Protein AF-A0A7W9H635-F1 (afdb_monomer)

Structure (mmCIF, N/CA/C/O backbone):
data_AF-A0A7W9H635-F1
#
_entry.id   AF-A0A7W9H635-F1
#
loop_
_atom_site.group_PDB
_atom_site.id
_atom_site.type_symbol
_atom_site.label_atom_id
_atom_site.label_alt_id
_atom_site.label_comp_id
_atom_site.label_asym_id
_atom_site.label_entity_id
_atom_site.label_seq_id
_atom_site.pdbx_PDB_ins_code
_atom_site.Cartn_x
_atom_site.Cartn_y
_atom_site.Cartn_z
_atom_site.occupancy
_atom_site.B_iso_or_equiv
_atom_site.auth_seq_id
_atom_site.auth_comp_id
_atom_site.auth_asym_id
_atom_site.auth_atom_id
_atom_site.pdbx_PDB_model_num
ATOM 1 N N . MET A 1 1 ? -26.411 -5.859 16.241 1.00 63.22 1 MET A N 1
ATOM 2 C CA . MET A 1 1 ? -25.268 -6.309 15.425 1.00 63.22 1 MET A CA 1
ATOM 3 C C . MET A 1 1 ? -24.751 -5.069 14.743 1.00 63.22 1 MET A C 1
ATOM 5 O O . MET A 1 1 ? -25.507 -4.473 13.986 1.00 63.22 1 MET A O 1
ATOM 9 N N . ASP A 1 2 ? -23.544 -4.645 15.094 1.00 82.12 2 ASP A N 1
ATOM 10 C CA . ASP A 1 2 ? -22.968 -3.414 14.558 1.00 82.12 2 ASP A CA 1
ATOM 11 C C . ASP A 1 2 ? -22.151 -3.745 13.312 1.00 82.12 2 ASP A C 1
ATOM 13 O O . ASP A 1 2 ? -21.390 -4.713 13.297 1.00 82.12 2 ASP A O 1
ATOM 17 N N . PHE A 1 3 ? -22.321 -2.944 12.265 1.00 85.56 3 PHE A N 1
ATOM 18 C CA . PHE A 1 3 ? -21.589 -3.067 11.010 1.00 85.56 3 PHE A CA 1
ATOM 19 C C . PHE A 1 3 ? -20.781 -1.793 10.783 1.00 85.56 3 PHE A C 1
ATOM 21 O O . PHE A 1 3 ? -21.260 -0.692 11.051 1.00 85.56 3 PHE A O 1
ATOM 28 N N . ALA A 1 4 ? -19.566 -1.938 10.263 1.00 89.50 4 ALA A N 1
ATOM 29 C CA . ALA A 1 4 ? -18.753 -0.820 9.808 1.00 89.50 4 ALA A CA 1
ATOM 30 C C . ALA A 1 4 ? -18.404 -1.041 8.329 1.00 89.50 4 ALA A C 1
ATOM 32 O O . ALA A 1 4 ? -17.963 -2.139 7.981 1.00 89.50 4 ALA A O 1
ATOM 33 N N . PRO A 1 5 ? -18.611 -0.047 7.449 1.00 94.19 5 PRO A N 1
ATOM 34 C CA . PRO A 1 5 ? -18.245 -0.188 6.048 1.00 94.19 5 PRO A CA 1
ATOM 35 C C . PRO A 1 5 ? -16.722 -0.254 5.911 1.00 94.19 5 PRO A C 1
ATOM 37 O O . PRO A 1 5 ? -16.009 0.558 6.504 1.00 94.19 5 PRO A O 1
ATOM 40 N N . ILE A 1 6 ? -16.244 -1.196 5.098 1.00 95.88 6 ILE A N 1
ATOM 41 C CA . ILE A 1 6 ? -14.858 -1.236 4.629 1.00 95.88 6 ILE A CA 1
ATOM 42 C C . ILE A 1 6 ? -14.855 -0.623 3.232 1.00 95.88 6 ILE A C 1
ATOM 44 O O . ILE A 1 6 ? -15.550 -1.112 2.342 1.00 95.88 6 ILE A O 1
ATOM 48 N N . ARG A 1 7 ? -14.103 0.459 3.047 1.00 97.50 7 ARG A N 1
ATOM 49 C CA . ARG A 1 7 ? -13.901 1.091 1.740 1.00 97.50 7 ARG A CA 1
ATOM 50 C C . ARG A 1 7 ? -12.543 0.678 1.210 1.00 97.50 7 ARG A C 1
ATOM 52 O O . ARG A 1 7 ? -11.559 0.788 1.937 1.00 97.50 7 ARG A O 1
ATOM 59 N N . ILE A 1 8 ? -12.515 0.198 -0.026 1.00 97.62 8 ILE A N 1
ATOM 60 C CA . ILE A 1 8 ? -11.293 -0.174 -0.732 1.00 97.62 8 ILE A CA 1
ATOM 61 C C . ILE A 1 8 ? -11.288 0.585 -2.050 1.00 97.62 8 ILE A C 1
ATOM 63 O O . ILE A 1 8 ? -12.270 0.545 -2.788 1.00 97.62 8 ILE A O 1
ATOM 67 N N . GLU A 1 9 ? -10.182 1.259 -2.320 1.00 98.31 9 GLU A N 1
ATOM 68 C CA . GLU A 1 9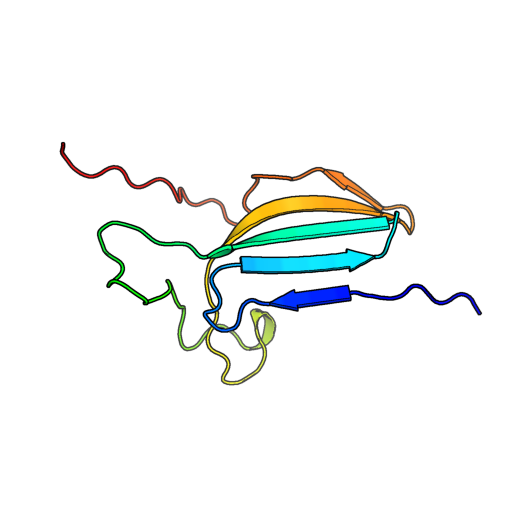 ? -9.918 1.969 -3.566 1.00 98.31 9 GLU A CA 1
ATOM 69 C C . GLU A 1 9 ? -8.570 1.484 -4.093 1.00 98.31 9 GLU A C 1
ATOM 71 O O . GLU A 1 9 ? -7.609 1.354 -3.330 1.00 98.31 9 GLU A O 1
ATOM 76 N N . VAL A 1 10 ? -8.516 1.168 -5.382 1.00 97.50 10 VAL A N 1
ATOM 77 C CA . VAL A 1 10 ? -7.305 0.732 -6.080 1.00 97.50 10 VAL A CA 1
ATOM 78 C C . VAL A 1 10 ? -7.317 1.419 -7.434 1.00 97.50 10 VAL A C 1
ATOM 80 O O . VAL A 1 10 ? -8.303 1.295 -8.162 1.00 97.50 10 VAL A O 1
ATOM 83 N N . ASP A 1 11 ? -6.250 2.143 -7.753 1.00 97.75 11 ASP A N 1
ATOM 84 C CA . ASP A 1 11 ? -6.117 2.779 -9.060 1.00 97.75 11 ASP A CA 1
ATOM 85 C C . ASP A 1 11 ? -6.019 1.711 -10.158 1.00 97.75 11 ASP A C 1
ATOM 87 O O . ASP A 1 11 ? -5.411 0.657 -9.960 1.00 97.75 11 ASP A O 1
ATOM 91 N N . GLU A 1 12 ? -6.596 1.976 -11.335 1.00 95.62 12 GLU A N 1
ATOM 92 C CA . GLU A 1 12 ? -6.635 1.008 -12.447 1.00 95.62 12 GLU A CA 1
ATOM 93 C C . GLU A 1 12 ? -5.235 0.548 -12.885 1.00 95.62 12 GLU A C 1
ATOM 95 O O . GLU A 1 12 ? -5.041 -0.598 -13.289 1.00 95.62 12 GLU A O 1
ATOM 100 N N . ASP A 1 13 ? -4.244 1.432 -12.770 1.00 93.75 13 ASP A N 1
ATOM 101 C CA . ASP A 1 13 ? -2.843 1.178 -13.102 1.00 93.75 13 ASP A CA 1
ATOM 102 C C . ASP A 1 13 ? -2.016 0.656 -11.909 1.00 93.75 13 ASP A C 1
ATOM 104 O O . ASP A 1 13 ? -0.784 0.570 -11.979 1.00 93.75 13 ASP A O 1
ATOM 108 N N . MET A 1 14 ? -2.679 0.338 -10.793 1.00 94.88 14 MET A N 1
ATOM 109 C CA . MET A 1 14 ? -2.082 -0.127 -9.542 1.00 94.88 14 MET A CA 1
ATOM 110 C C . MET A 1 14 ? -1.036 0.845 -8.965 1.00 94.88 14 MET A C 1
ATOM 112 O O . MET A 1 14 ? -0.118 0.400 -8.278 1.00 94.88 14 MET A O 1
ATOM 116 N N . SER A 1 15 ? -1.112 2.150 -9.268 1.00 95.81 15 SER A N 1
ATOM 117 C CA . SER A 1 15 ? -0.182 3.165 -8.739 1.00 95.81 15 SER A CA 1
ATOM 118 C C . SER A 1 15 ? -0.400 3.467 -7.261 1.00 95.81 15 SER A C 1
ATOM 120 O O . SER A 1 15 ? 0.582 3.650 -6.541 1.00 95.81 15 SER A O 1
ATOM 122 N N . ALA A 1 16 ? -1.643 3.468 -6.788 1.00 96.88 16 ALA A N 1
ATOM 123 C CA . ALA A 1 16 ? -1.960 3.589 -5.375 1.00 96.88 16 ALA A CA 1
ATOM 124 C C . ALA A 1 16 ? -3.169 2.738 -4.978 1.00 96.88 16 ALA A C 1
ATOM 126 O O . ALA A 1 16 ? -3.983 2.305 -5.798 1.00 96.88 16 ALA A O 1
ATOM 127 N N . TRP A 1 17 ? -3.265 2.469 -3.678 1.00 97.75 17 TRP A N 1
ATOM 128 C CA . TRP A 1 17 ? -4.428 1.827 -3.083 1.00 97.75 17 TRP A CA 1
ATOM 129 C C . TRP A 1 17 ? -4.658 2.291 -1.651 1.00 97.75 17 TRP A C 1
ATOM 131 O O . TRP A 1 17 ? -3.743 2.709 -0.929 1.00 97.75 17 TRP A O 1
ATOM 141 N N . ARG A 1 18 ? -5.913 2.178 -1.223 1.00 97.81 18 ARG A N 1
ATOM 142 C CA . ARG A 1 18 ? -6.384 2.575 0.097 1.00 97.81 18 ARG A CA 1
ATOM 143 C C . ARG A 1 18 ? -7.399 1.583 0.640 1.00 97.81 18 ARG A C 1
ATOM 145 O O . ARG A 1 18 ? -8.268 1.103 -0.080 1.00 97.81 18 ARG A O 1
ATOM 152 N N . ALA A 1 19 ? -7.321 1.348 1.945 1.00 97.50 19 ALA A N 1
ATOM 153 C CA . ALA A 1 19 ? -8.355 0.685 2.720 1.00 97.50 19 ALA A CA 1
ATOM 154 C C . ALA A 1 19 ? -8.723 1.536 3.942 1.00 97.50 19 ALA A C 1
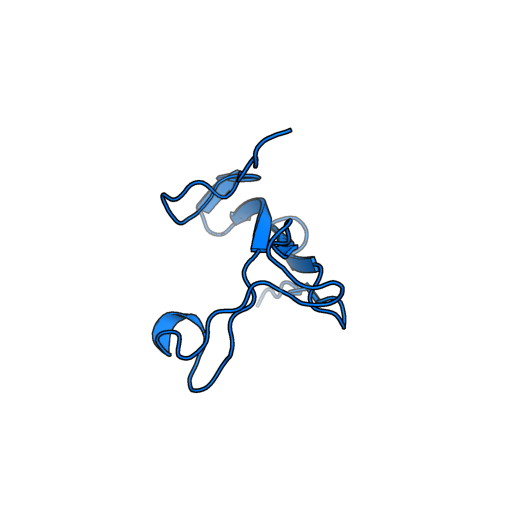ATOM 156 O O . ALA A 1 19 ? -7.852 2.009 4.677 1.00 97.50 19 ALA A O 1
ATOM 157 N N . GLU A 1 20 ? -10.018 1.723 4.176 1.00 97.69 20 GLU A N 1
ATOM 158 C CA . GLU A 1 20 ? -10.532 2.515 5.291 1.00 97.69 20 GLU A CA 1
ATOM 159 C C . GLU A 1 20 ? -11.692 1.813 5.995 1.00 97.69 20 GLU A C 1
ATOM 161 O O . GLU A 1 20 ? -12.622 1.310 5.362 1.00 97.69 20 GLU A O 1
ATOM 166 N N . ILE A 1 21 ? -11.673 1.893 7.325 1.00 96.56 21 ILE A N 1
ATOM 167 C CA . ILE A 1 21 ? -12.868 1.776 8.157 1.00 96.56 21 ILE A CA 1
ATOM 168 C C . ILE A 1 21 ? -13.032 3.123 8.872 1.00 96.56 21 ILE A C 1
ATOM 170 O O . ILE A 1 21 ? -12.173 3.453 9.698 1.00 96.56 21 ILE A O 1
ATOM 174 N N . PRO A 1 22 ? -14.087 3.913 8.585 1.00 94.88 22 PRO A N 1
ATOM 175 C CA . PRO A 1 22 ? -14.197 5.283 9.077 1.00 94.88 22 PRO A CA 1
ATOM 176 C C . PRO A 1 22 ? -14.033 5.391 10.595 1.00 94.88 22 PRO A C 1
ATOM 178 O O . PRO A 1 22 ? -14.715 4.707 11.360 1.00 94.88 22 PRO A O 1
ATOM 181 N N . GLY A 1 23 ? -13.097 6.242 11.020 1.00 94.00 23 GLY A N 1
ATOM 182 C CA . GLY A 1 23 ? -12.776 6.474 12.431 1.00 94.00 23 GLY A CA 1
ATOM 183 C C . GLY A 1 23 ? -12.065 5.319 13.148 1.00 94.00 23 GLY A C 1
ATOM 184 O O . GLY A 1 23 ? -11.913 5.392 14.361 1.00 94.00 23 GLY A O 1
ATOM 185 N N . LYS A 1 24 ? -11.656 4.258 12.438 1.00 95.44 24 LYS A N 1
ATOM 186 C CA . LYS A 1 24 ? -11.045 3.055 13.031 1.00 95.44 24 LYS A CA 1
ATOM 187 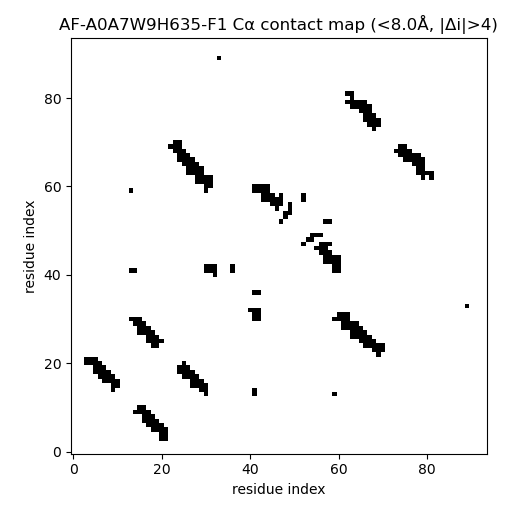C C . LYS A 1 24 ? -9.738 2.648 12.368 1.00 95.44 24 LYS A C 1
ATOM 189 O O . LYS A 1 24 ? -8.782 2.352 13.069 1.00 95.44 24 LYS A O 1
ATOM 194 N N . VAL A 1 25 ? -9.700 2.583 11.038 1.00 96.06 25 VAL A N 1
ATOM 195 C CA . VAL A 1 25 ? -8.551 2.073 10.273 1.00 96.06 25 VAL A CA 1
ATOM 196 C C . VAL A 1 25 ? -8.306 2.972 9.072 1.00 96.06 25 VAL A C 1
ATOM 198 O O . VAL A 1 25 ? -9.251 3.314 8.359 1.00 96.06 25 VAL A O 1
ATOM 201 N N . MET A 1 26 ? -7.042 3.307 8.826 1.00 97.00 26 MET A N 1
ATOM 202 C CA . MET A 1 26 ? -6.592 3.944 7.592 1.00 97.00 26 MET A CA 1
ATOM 203 C C . MET A 1 26 ? -5.295 3.294 7.126 1.00 97.00 26 MET A C 1
ATOM 205 O O . MET A 1 26 ? -4.288 3.345 7.833 1.00 97.00 26 MET A O 1
ATOM 209 N N . ALA A 1 27 ? -5.316 2.738 5.921 1.00 96.06 27 ALA A N 1
ATOM 210 C CA . ALA A 1 27 ? -4.133 2.237 5.245 1.00 96.06 27 ALA A CA 1
ATOM 211 C C . ALA A 1 27 ? -4.079 2.804 3.827 1.00 96.06 27 ALA A C 1
ATOM 213 O O . ALA A 1 27 ? -5.045 2.686 3.075 1.00 96.06 27 ALA A O 1
ATOM 214 N N . THR A 1 28 ? -2.952 3.406 3.463 1.00 97.19 28 THR A N 1
ATOM 215 C CA . THR A 1 28 ? -2.683 3.887 2.102 1.00 97.19 28 THR A CA 1
ATOM 216 C C . THR A 1 28 ? -1.294 3.446 1.689 1.00 97.19 28 THR A C 1
ATOM 218 O O . THR A 1 28 ? -0.371 3.430 2.511 1.00 97.19 28 THR A O 1
ATOM 221 N N . ALA A 1 29 ? -1.125 3.105 0.420 1.00 95.50 29 ALA A N 1
ATOM 222 C CA . ALA A 1 29 ? 0.175 2.781 -0.134 1.00 95.50 29 ALA A CA 1
ATOM 223 C C . ALA A 1 29 ? 0.283 3.234 -1.586 1.00 95.50 29 ALA A C 1
ATOM 225 O O . ALA A 1 29 ? -0.706 3.304 -2.311 1.00 95.50 29 ALA A O 1
ATOM 226 N N . GLU A 1 30 ? 1.517 3.521 -1.975 1.00 95.19 30 GLU A N 1
ATOM 227 C CA . GLU A 1 30 ? 1.903 3.875 -3.335 1.00 95.19 30 GLU A CA 1
ATOM 228 C C . GLU A 1 30 ? 2.824 2.787 -3.872 1.00 95.19 30 GLU A C 1
ATOM 230 O O . GLU A 1 30 ? 3.690 2.281 -3.146 1.00 95.19 30 GLU A O 1
ATOM 235 N N . ALA A 1 31 ? 2.650 2.417 -5.134 1.00 94.62 31 ALA A N 1
ATOM 236 C CA . ALA A 1 31 ? 3.494 1.439 -5.788 1.00 94.62 31 ALA A CA 1
ATOM 237 C C . ALA A 1 31 ? 4.952 1.897 -5.816 1.00 94.62 31 ALA A C 1
ATOM 239 O O . ALA A 1 31 ? 5.274 3.071 -6.005 1.00 94.62 31 ALA A O 1
ATOM 240 N N . LEU A 1 32 ? 5.859 0.936 -5.671 1.00 91.38 32 LEU A N 1
ATOM 241 C CA . LEU A 1 32 ? 7.264 1.195 -5.916 1.00 91.38 32 LEU A CA 1
ATOM 242 C C . LEU A 1 32 ? 7.496 1.423 -7.406 1.00 91.38 32 LEU A C 1
ATOM 244 O O . LEU A 1 32 ? 6.949 0.732 -8.268 1.00 91.38 32 LEU A O 1
ATOM 248 N N . THR A 1 33 ? 8.385 2.363 -7.673 1.00 89.81 33 THR A N 1
ATOM 249 C CA . THR A 1 33 ? 8.936 2.671 -8.986 1.00 89.81 33 THR A CA 1
ATOM 250 C C . THR A 1 33 ? 10.412 3.029 -8.813 1.00 89.81 33 THR A C 1
ATOM 252 O O . THR A 1 33 ? 10.939 3.011 -7.696 1.00 89.81 33 THR A O 1
ATOM 255 N N . GLY A 1 34 ? 11.107 3.350 -9.897 1.00 85.81 34 GLY A N 1
ATOM 256 C CA . GLY A 1 34 ? 12.492 3.794 -9.837 1.00 85.81 34 GLY A CA 1
ATOM 257 C C . GLY A 1 34 ? 13.218 3.663 -11.170 1.00 85.81 34 GLY A C 1
ATOM 258 O O . GLY A 1 34 ? 12.625 3.243 -12.160 1.00 85.81 34 GLY A O 1
ATOM 259 N N . PRO A 1 35 ? 14.525 3.968 -11.196 1.00 86.88 35 PRO A N 1
ATOM 260 C CA . PRO A 1 35 ? 15.313 4.037 -12.430 1.00 86.88 35 PRO A CA 1
ATOM 261 C C . PRO A 1 35 ? 15.434 2.699 -13.176 1.00 86.88 35 PRO A C 1
ATOM 263 O O . PRO A 1 35 ? 15.818 2.676 -14.339 1.00 86.88 35 PRO A O 1
ATOM 266 N N . THR A 1 36 ? 15.123 1.582 -12.515 1.00 86.38 36 THR A N 1
ATOM 267 C CA . THR A 1 36 ? 15.145 0.231 -13.097 1.00 86.38 36 THR A CA 1
ATOM 268 C C . THR A 1 36 ? 13.753 -0.300 -13.448 1.00 86.38 36 THR A C 1
ATOM 270 O O . THR A 1 36 ? 13.637 -1.422 -13.935 1.00 86.38 36 THR A O 1
ATOM 273 N N . THR A 1 37 ? 12.694 0.474 -13.194 1.00 89.69 37 THR A N 1
ATOM 274 C CA . THR A 1 37 ? 11.316 0.114 -13.548 1.00 89.69 37 THR A CA 1
ATOM 275 C C . THR A 1 37 ? 10.959 0.803 -14.865 1.00 89.69 37 THR A C 1
ATOM 277 O O . THR A 1 37 ? 11.053 2.029 -14.928 1.00 89.69 37 THR A O 1
ATOM 280 N N . PRO A 1 38 ? 10.571 0.063 -15.922 1.00 92.31 38 PRO A N 1
ATOM 281 C CA . PRO A 1 38 ? 10.115 0.674 -17.168 1.00 92.31 38 PRO A CA 1
ATOM 282 C C . PRO A 1 38 ? 8.955 1.649 -16.942 1.00 92.31 38 PRO A C 1
ATOM 284 O O . PRO A 1 38 ? 8.147 1.466 -16.029 1.00 92.31 38 PRO A O 1
ATOM 287 N N . GLU A 1 39 ? 8.844 2.664 -17.797 1.00 88.62 39 GLU A N 1
ATOM 288 C CA . GLU A 1 39 ? 7.722 3.602 -17.750 1.00 88.62 39 GLU A CA 1
ATOM 289 C C . GLU A 1 39 ? 6.382 2.855 -17.870 1.00 88.62 39 GLU A C 1
ATOM 291 O O . GLU A 1 39 ? 6.232 1.940 -18.680 1.00 88.62 39 GLU A O 1
ATOM 296 N N . GLY A 1 40 ? 5.421 3.207 -17.013 1.00 88.12 40 GLY A N 1
ATOM 297 C CA . GLY A 1 40 ? 4.114 2.545 -16.938 1.00 88.12 40 GLY A CA 1
ATOM 298 C C . GLY A 1 40 ? 4.115 1.164 -16.269 1.00 88.12 40 GLY A C 1
ATOM 299 O O . GLY A 1 40 ? 3.044 0.641 -15.973 1.00 88.12 40 GLY A O 1
ATOM 300 N N . ALA A 1 41 ? 5.279 0.577 -15.970 1.00 92.81 41 ALA A N 1
ATOM 301 C CA . ALA A 1 41 ? 5.361 -0.690 -15.253 1.00 92.81 41 ALA A CA 1
ATOM 302 C C . ALA A 1 41 ? 5.288 -0.503 -13.726 1.00 92.81 41 ALA A C 1
ATOM 304 O O . ALA A 1 41 ? 5.420 0.600 -13.181 1.00 92.81 41 ALA A O 1
ATOM 305 N N . ARG A 1 42 ? 5.078 -1.615 -13.018 1.00 94.38 42 ARG A N 1
ATOM 306 C CA . ARG A 1 42 ? 5.077 -1.695 -11.552 1.00 94.38 42 ARG A CA 1
ATOM 307 C C . ARG A 1 42 ? 6.089 -2.733 -11.095 1.00 94.38 42 ARG A C 1
ATOM 309 O O . ARG A 1 42 ? 6.319 -3.726 -11.783 1.00 94.38 42 ARG A O 1
ATOM 316 N N . VAL A 1 43 ? 6.667 -2.531 -9.914 1.00 93.38 43 VAL A N 1
ATOM 317 C CA . VAL A 1 43 ? 7.518 -3.548 -9.285 1.00 93.38 43 VAL A CA 1
ATOM 318 C C . VAL A 1 43 ? 6.634 -4.705 -8.826 1.00 93.38 43 VAL A C 1
ATOM 320 O O . VAL A 1 43 ? 5.800 -4.539 -7.936 1.00 93.38 43 VAL A O 1
ATOM 323 N N . GLN A 1 44 ? 6.818 -5.877 -9.430 1.00 93.25 44 GLN A N 1
ATOM 324 C CA . GLN A 1 44 ? 5.979 -7.047 -9.187 1.00 93.25 44 GLN A CA 1
ATOM 325 C C . GLN A 1 44 ? 6.783 -8.261 -8.722 1.00 93.25 44 GLN A C 1
ATOM 327 O O . GLN A 1 44 ? 7.925 -8.467 -9.130 1.00 93.25 44 GLN A O 1
ATOM 332 N N . VAL A 1 45 ? 6.166 -9.088 -7.876 1.00 90.94 45 VAL A N 1
ATOM 333 C CA . VAL A 1 45 ? 6.656 -10.431 -7.545 1.00 90.94 45 VAL A CA 1
ATOM 334 C C . VAL A 1 45 ? 5.736 -11.476 -8.150 1.00 90.94 45 VAL A C 1
ATOM 336 O O . VAL A 1 45 ? 4.529 -11.500 -7.903 1.00 90.94 45 VAL A O 1
ATOM 339 N N . HIS A 1 46 ? 6.355 -12.366 -8.921 1.00 93.12 46 HIS A N 1
ATOM 340 C CA . HIS A 1 46 ? 5.727 -13.547 -9.489 1.00 93.12 46 HIS A CA 1
ATOM 341 C C . HIS A 1 46 ? 5.978 -14.754 -8.585 1.00 93.12 46 HIS A C 1
ATOM 343 O O . HIS A 1 46 ? 7.044 -14.869 -7.981 1.00 93.12 46 HIS A O 1
ATOM 349 N N . ASN A 1 47 ? 5.006 -15.669 -8.529 1.00 90.69 47 ASN A N 1
ATOM 350 C CA . ASN A 1 47 ? 5.070 -16.895 -7.725 1.00 90.69 47 ASN A CA 1
ATOM 351 C C . ASN A 1 47 ? 5.268 -16.636 -6.221 1.00 90.69 47 ASN A C 1
ATOM 353 O O . ASN A 1 47 ? 5.98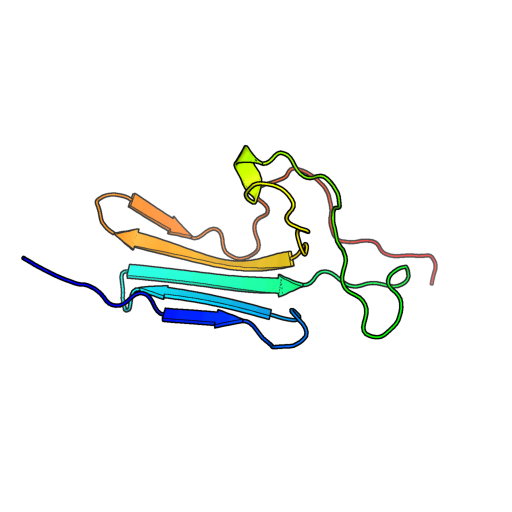5 -17.375 -5.546 1.00 90.69 47 ASN A O 1
ATOM 357 N N . ALA A 1 48 ? 4.638 -15.583 -5.691 1.00 89.62 48 ALA A N 1
ATOM 358 C CA . ALA A 1 48 ? 4.603 -15.359 -4.252 1.00 89.62 48 ALA A CA 1
ATOM 359 C C . ALA A 1 48 ? 3.937 -16.553 -3.534 1.00 89.62 48 ALA A C 1
ATOM 361 O O . ALA A 1 48 ? 3.052 -17.204 -4.107 1.00 89.62 48 ALA A O 1
ATOM 362 N N . PRO A 1 49 ? 4.325 -16.854 -2.279 1.00 87.19 49 PRO A N 1
ATOM 363 C CA . PRO A 1 49 ? 3.644 -17.869 -1.491 1.00 87.19 49 PRO A CA 1
ATOM 364 C C . PRO A 1 49 ? 2.141 -17.583 -1.439 1.00 87.19 49 PRO A C 1
ATOM 366 O O . PRO A 1 49 ? 1.722 -16.487 -1.068 1.00 87.19 49 PRO A O 1
ATOM 369 N N . GLY A 1 50 ? 1.313 -18.581 -1.757 1.00 85.81 50 GLY A N 1
ATOM 370 C CA . GLY A 1 50 ? -0.145 -18.406 -1.768 1.00 85.81 50 GLY A CA 1
ATOM 371 C C . GLY A 1 50 ? -0.730 -17.982 -0.414 1.00 85.81 50 GLY A C 1
ATOM 372 O O . GLY A 1 50 ? -1.812 -17.410 -0.374 1.00 85.81 50 GLY A O 1
ATOM 373 N N . ALA A 1 51 ? -0.005 -18.208 0.686 1.00 87.75 51 ALA A N 1
ATOM 374 C CA . ALA A 1 51 ? -0.372 -17.718 2.013 1.00 87.75 51 ALA A CA 1
ATOM 375 C C . ALA A 1 51 ? -0.296 -16.184 2.152 1.00 87.75 51 ALA A C 1
ATOM 377 O O . ALA A 1 51 ? -0.966 -15.632 3.019 1.00 87.75 51 ALA A O 1
ATOM 378 N N . GLU A 1 52 ? 0.509 -15.497 1.334 1.00 82.00 52 GLU A N 1
ATOM 379 C CA . GLU A 1 52 ? 0.649 -14.035 1.380 1.00 82.00 52 GLU A CA 1
ATOM 380 C C . GLU A 1 52 ? -0.352 -13.328 0.454 1.00 82.00 52 GLU A C 1
ATOM 382 O O . GLU A 1 52 ? -0.899 -12.296 0.834 1.00 82.00 52 GLU A O 1
ATOM 387 N N . VAL A 1 53 ? -0.594 -13.863 -0.750 1.00 87.06 53 VAL A N 1
ATOM 388 C CA . VAL A 1 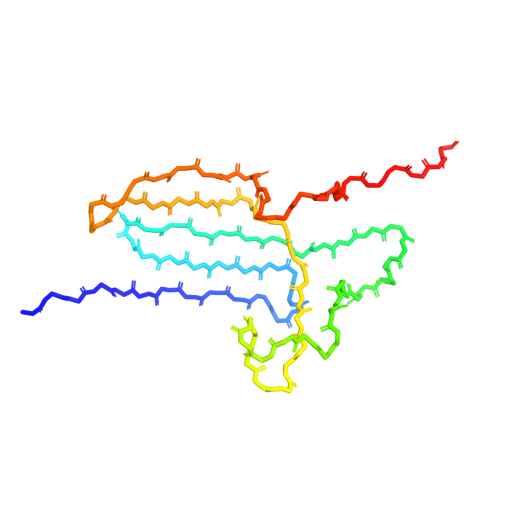53 ? -1.356 -13.154 -1.804 1.00 87.06 53 VAL A CA 1
ATOM 389 C C . VAL A 1 53 ? -2.485 -13.964 -2.440 1.00 87.06 53 VAL A C 1
ATOM 391 O O . VAL A 1 53 ? -3.175 -13.471 -3.324 1.00 87.06 53 VAL A O 1
ATOM 394 N N . GLY A 1 54 ? -2.693 -15.202 -2.002 1.00 89.06 54 GLY A N 1
ATOM 395 C CA . GLY A 1 54 ? -3.609 -16.146 -2.635 1.00 89.06 54 GLY A CA 1
ATOM 396 C C . GLY A 1 54 ? -2.967 -16.932 -3.794 1.00 89.06 54 GLY A C 1
ATOM 397 O O . GLY A 1 54 ? -1.931 -16.539 -4.335 1.00 89.06 54 GLY A O 1
ATOM 398 N N . PRO A 1 55 ? -3.544 -18.083 -4.188 1.00 88.56 55 PRO A N 1
ATOM 399 C CA . PRO A 1 55 ? -2.990 -18.914 -5.256 1.00 88.56 55 PRO A CA 1
ATOM 400 C C . PRO A 1 55 ? -2.944 -18.198 -6.616 1.00 88.56 55 PRO A C 1
ATOM 402 O O . PRO A 1 55 ? -3.936 -17.620 -7.062 1.00 88.56 55 PRO A O 1
A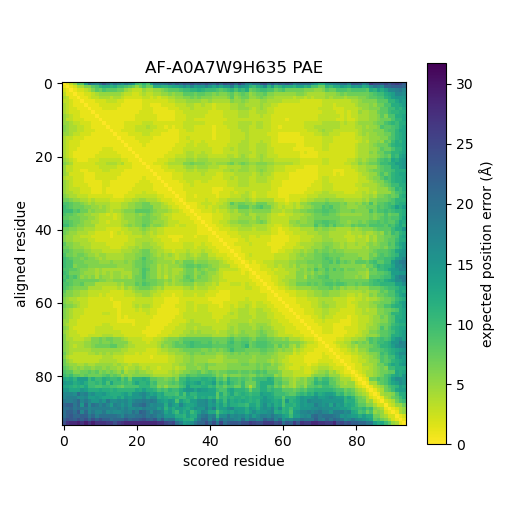TOM 405 N N . GLY A 1 56 ? -1.794 -18.280 -7.295 1.00 89.75 56 GLY A N 1
ATOM 406 C CA . GLY A 1 56 ? -1.622 -17.817 -8.679 1.00 89.75 56 GLY A CA 1
ATOM 407 C C . GLY A 1 56 ? -1.629 -16.298 -8.880 1.00 89.75 56 GLY A C 1
ATOM 408 O O . GLY A 1 56 ? -1.693 -15.852 -10.022 1.00 89.75 56 GLY A O 1
ATOM 409 N N . GLN A 1 57 ? -1.576 -15.505 -7.808 1.00 91.31 57 GLN A N 1
ATOM 410 C CA . GLN A 1 57 ? -1.613 -14.045 -7.901 1.00 91.31 57 GLN A CA 1
ATOM 411 C C . GLN A 1 57 ? -0.222 -13.439 -8.136 1.00 91.31 57 GLN A C 1
ATOM 413 O O . GLN A 1 57 ? 0.803 -13.996 -7.730 1.00 91.31 57 GLN A O 1
ATOM 418 N N . ILE A 1 58 ? -0.202 -12.266 -8.773 1.00 93.00 58 ILE A N 1
ATOM 419 C CA . ILE A 1 58 ? 0.982 -11.412 -8.914 1.00 93.00 58 ILE A CA 1
ATOM 420 C C . ILE A 1 58 ? 0.864 -10.281 -7.897 1.00 93.00 58 ILE A C 1
ATOM 422 O O . ILE A 1 58 ? -0.153 -9.592 -7.838 1.00 93.00 58 ILE A O 1
ATOM 426 N N . ALA A 1 59 ? 1.910 -10.085 -7.098 1.00 92.44 59 ALA A N 1
ATOM 427 C CA . ALA A 1 59 ? 1.934 -9.056 -6.069 1.00 92.44 59 ALA A CA 1
ATOM 428 C C . ALA A 1 59 ? 2.573 -7.777 -6.612 1.00 92.44 59 ALA A C 1
ATOM 430 O O . ALA A 1 59 ? 3.723 -7.823 -7.049 1.00 92.44 59 ALA A O 1
ATOM 431 N N . THR A 1 60 ? 1.879 -6.641 -6.531 1.00 94.19 60 THR A N 1
ATOM 432 C CA . THR A 1 60 ? 2.498 -5.325 -6.758 1.00 94.19 60 THR A CA 1
ATOM 433 C C . THR A 1 60 ? 3.091 -4.818 -5.450 1.00 94.19 60 THR A C 1
ATOM 435 O O . THR A 1 60 ? 2.413 -4.777 -4.424 1.00 94.19 60 THR A O 1
ATOM 438 N N . TRP A 1 61 ? 4.368 -4.447 -5.471 1.00 91.50 61 TRP A N 1
ATOM 439 C CA . TRP A 1 61 ? 5.036 -3.887 -4.305 1.00 91.50 61 TRP A CA 1
ATOM 440 C C . TRP A 1 61 ? 4.712 -2.413 -4.148 1.00 91.50 61 TRP A C 1
ATOM 442 O O . TRP A 1 61 ? 4.780 -1.647 -5.107 1.00 91.50 61 TRP A O 1
ATOM 452 N N . GLY A 1 62 ? 4.444 -2.012 -2.910 1.00 90.94 62 GLY A N 1
ATOM 453 C CA . GLY A 1 62 ? 4.242 -0.619 -2.553 1.00 90.94 62 GLY A CA 1
ATOM 454 C C . GLY A 1 62 ? 4.886 -0.255 -1.231 1.00 90.94 62 GLY A C 1
ATOM 455 O O . GLY A 1 62 ? 5.255 -1.111 -0.421 1.00 90.94 62 GLY A O 1
ATOM 456 N N . ARG A 1 63 ? 5.000 1.050 -1.015 1.00 90.50 63 ARG A N 1
ATOM 457 C CA . ARG A 1 63 ? 5.370 1.657 0.254 1.00 90.50 63 ARG A CA 1
ATOM 458 C C . ARG A 1 63 ? 4.105 2.144 0.947 1.00 90.50 63 ARG A C 1
ATOM 460 O O . ARG A 1 63 ? 3.362 2.941 0.384 1.00 90.50 63 ARG A O 1
ATOM 467 N N . ALA A 1 64 ? 3.901 1.718 2.191 1.00 92.12 64 ALA A N 1
ATOM 468 C CA . ALA A 1 64 ? 2.842 2.271 3.025 1.00 92.12 64 ALA A CA 1
ATOM 469 C C . ALA A 1 64 ? 3.110 3.761 3.299 1.00 92.12 64 ALA A C 1
ATOM 471 O O . ALA A 1 64 ? 4.151 4.122 3.860 1.00 92.12 64 ALA A O 1
ATOM 472 N N . THR A 1 65 ? 2.169 4.620 2.914 1.00 94.44 65 THR A N 1
ATOM 473 C CA . THR A 1 65 ? 2.170 6.054 3.234 1.00 94.44 65 THR A CA 1
ATOM 474 C C . THR A 1 65 ? 1.379 6.332 4.511 1.00 94.44 65 THR A C 1
ATOM 476 O O . THR A 1 65 ? 1.804 7.166 5.308 1.00 94.44 65 THR A O 1
ATOM 479 N N . THR A 1 66 ? 0.334 5.543 4.784 1.00 95.88 66 THR A N 1
ATOM 480 C CA . THR A 1 66 ? -0.411 5.534 6.054 1.00 95.88 66 THR A CA 1
ATOM 481 C C . THR A 1 66 ? -0.619 4.099 6.526 1.00 95.88 66 THR A C 1
ATOM 483 O O . THR A 1 66 ? -0.975 3.238 5.726 1.00 95.88 66 THR A O 1
ATOM 486 N N . ASP A 1 67 ? -0.428 3.851 7.822 1.00 95.31 67 ASP A N 1
ATOM 487 C CA . ASP A 1 67 ? -0.791 2.591 8.485 1.00 95.31 67 ASP A CA 1
ATOM 488 C C . ASP A 1 67 ? -1.228 2.889 9.923 1.00 95.31 67 ASP A C 1
ATOM 490 O O . ASP A 1 67 ? -0.394 3.088 10.812 1.00 95.31 67 ASP A O 1
ATOM 494 N N . ARG A 1 68 ? -2.542 2.990 10.131 1.00 96.50 68 ARG A N 1
ATOM 495 C CA . ARG A 1 68 ? -3.147 3.351 11.414 1.00 96.50 68 ARG A CA 1
ATOM 496 C C . ARG A 1 68 ? -4.325 2.458 11.734 1.00 96.50 68 ARG A C 1
ATOM 498 O O . ARG A 1 68 ? -5.195 2.246 10.886 1.00 96.50 68 ARG A O 1
ATOM 505 N N . ALA A 1 69 ? -4.415 2.063 12.996 1.00 96.44 69 ALA A N 1
ATOM 506 C CA . ALA A 1 69 ? -5.650 1.543 13.548 1.00 96.44 69 ALA A CA 1
ATOM 507 C C . ALA A 1 69 ? -5.840 1.975 14.996 1.00 96.44 69 ALA A C 1
ATOM 509 O O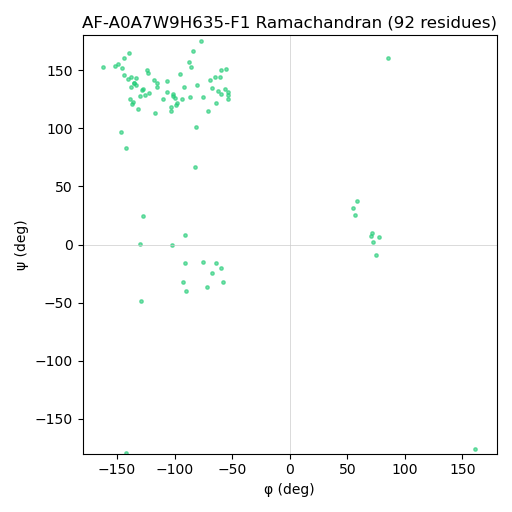 . ALA A 1 69 ? -4.880 2.078 15.757 1.00 96.44 69 ALA A O 1
ATOM 510 N N . ASP A 1 70 ? -7.101 2.183 15.351 1.00 96.12 70 ASP A N 1
ATOM 511 C CA . ASP A 1 70 ? -7.590 2.349 16.711 1.00 96.12 70 ASP A CA 1
ATOM 512 C C . ASP A 1 70 ? -8.954 1.653 16.824 1.00 96.12 70 ASP A C 1
ATOM 514 O O . ASP A 1 70 ? -10.021 2.229 16.590 1.00 96.12 70 ASP A O 1
ATOM 518 N N . ALA A 1 71 ? -8.918 0.340 17.045 1.00 91.94 71 ALA A N 1
ATOM 519 C CA . ALA A 1 71 ? -10.114 -0.488 17.129 1.00 91.94 71 ALA A CA 1
ATOM 520 C C . ALA A 1 71 ? -9.828 -1.830 17.809 1.00 91.94 71 ALA A C 1
ATOM 522 O O . ALA A 1 71 ? -8.730 -2.371 17.727 1.00 91.94 71 ALA A O 1
ATOM 523 N N . PHE A 1 72 ? -10.857 -2.410 18.435 1.00 86.19 72 PHE A N 1
ATOM 524 C CA . PHE A 1 72 ? -10.816 -3.766 19.006 1.00 86.19 72 PHE A CA 1
ATOM 525 C C . PHE A 1 72 ? -9.670 -4.006 20.010 1.00 86.19 72 PHE A C 1
ATOM 527 O O . PHE A 1 72 ? -9.159 -5.116 20.114 1.00 86.19 72 PHE A O 1
ATOM 534 N N . GLY A 1 73 ? -9.261 -2.969 20.749 1.00 91.56 73 GLY A N 1
ATOM 535 C CA . GLY A 1 73 ? -8.152 -3.054 21.706 1.00 91.56 73 GLY A CA 1
ATOM 536 C C . GLY A 1 73 ? -6.760 -3.018 21.067 1.00 91.56 73 GLY A C 1
ATOM 537 O O . GLY A 1 73 ? -5.769 -3.175 21.776 1.00 91.56 73 GLY A O 1
ATOM 538 N N . PHE A 1 74 ? -6.672 -2.789 19.755 1.00 91.25 74 PHE A N 1
ATOM 539 C CA . PHE A 1 74 ? -5.421 -2.534 19.059 1.00 91.25 74 PHE A CA 1
ATOM 540 C C . PHE A 1 74 ? -5.313 -1.061 18.677 1.00 91.25 74 PHE A C 1
ATOM 542 O O . PHE A 1 74 ? -6.221 -0.508 18.053 1.00 91.25 74 PHE A O 1
ATOM 549 N N . THR A 1 75 ? -4.164 -0.464 18.989 1.00 96.38 75 THR A N 1
ATOM 550 C CA . THR A 1 75 ? -3.855 0.919 18.627 1.00 96.38 75 THR A CA 1
ATOM 551 C C . THR A 1 75 ? -2.427 0.998 18.091 1.00 96.38 75 THR A C 1
ATOM 553 O O . THR A 1 75 ? -1.481 0.595 18.772 1.00 96.38 75 THR A O 1
ATOM 556 N N . TRP A 1 76 ? -2.252 1.495 16.865 1.00 95.25 76 TRP A N 1
ATOM 557 C CA . TRP A 1 76 ? -0.935 1.745 16.275 1.00 95.25 76 TRP A CA 1
ATOM 558 C C . TRP A 1 76 ? -0.950 2.884 15.250 1.00 95.25 76 TRP A C 1
ATOM 560 O O . TRP A 1 76 ? -1.951 3.134 14.582 1.00 95.25 76 TRP A O 1
ATOM 570 N N .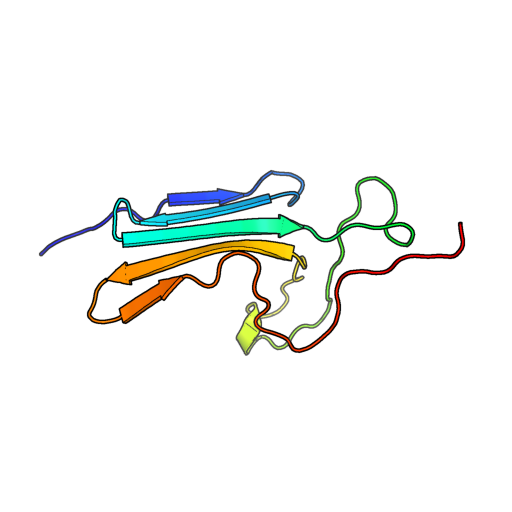 ASP A 1 77 ? 0.212 3.520 15.084 1.00 95.19 77 ASP A N 1
ATOM 571 C CA . ASP A 1 77 ? 0.565 4.323 13.910 1.00 95.19 77 ASP A CA 1
ATOM 572 C C . ASP A 1 77 ? 1.961 3.896 13.440 1.00 95.19 77 ASP A C 1
ATOM 574 O O . ASP A 1 77 ? 2.950 4.001 14.172 1.00 95.19 77 ASP A O 1
ATOM 578 N N . ARG A 1 78 ? 2.031 3.350 12.229 1.00 90.88 78 ARG A N 1
ATOM 579 C CA . ARG A 1 78 ? 3.250 2.863 11.572 1.00 90.88 78 ARG A CA 1
ATOM 580 C C . ARG A 1 78 ? 3.402 3.481 10.184 1.00 90.88 78 ARG A C 1
ATOM 582 O O . ARG A 1 78 ? 4.077 2.922 9.322 1.00 90.88 78 ARG A O 1
ATOM 589 N N . SER A 1 79 ? 2.797 4.643 9.967 1.00 91.44 79 SER A N 1
ATOM 590 C CA . SER A 1 79 ? 2.859 5.357 8.693 1.00 91.44 79 SER A CA 1
ATOM 591 C C . SER A 1 79 ? 4.314 5.565 8.252 1.00 91.44 79 SER A C 1
ATOM 593 O O . SER A 1 79 ? 5.181 5.948 9.044 1.00 91.44 79 SER A O 1
ATOM 595 N N . GLY A 1 80 ? 4.612 5.239 6.992 1.00 84.00 80 GLY A N 1
ATOM 596 C CA . GLY A 1 80 ? 5.966 5.299 6.438 1.00 84.00 80 GLY A CA 1
ATOM 597 C C . GLY A 1 80 ? 6.934 4.211 6.924 1.00 84.00 80 GLY A C 1
ATOM 598 O O . GLY A 1 80 ? 8.105 4.244 6.534 1.00 84.00 80 GLY A O 1
ATOM 599 N N . LYS A 1 81 ? 6.498 3.260 7.761 1.00 81.00 81 LYS A N 1
ATOM 600 C CA . LYS A 1 81 ? 7.296 2.094 8.169 1.00 81.00 81 LYS A CA 1
ATOM 601 C C . LYS A 1 81 ? 7.123 0.949 7.172 1.00 81.00 81 LYS A C 1
ATOM 603 O O . LYS A 1 81 ? 6.137 0.862 6.449 1.00 81.00 81 LYS A O 1
ATOM 608 N N . SER A 1 82 ? 8.110 0.061 7.152 1.00 71.56 82 SER A N 1
ATOM 609 C CA . SER A 1 82 ? 8.083 -1.164 6.357 1.00 71.56 82 SER A CA 1
ATOM 610 C C . SER A 1 82 ? 7.871 -2.374 7.258 1.00 71.56 82 SER A C 1
ATOM 612 O O . SER A 1 82 ? 8.469 -2.457 8.331 1.00 71.56 82 SER A O 1
ATOM 614 N N . SER A 1 83 ? 7.078 -3.341 6.796 1.00 70.25 83 SER A N 1
ATOM 615 C CA . SER A 1 83 ? 6.960 -4.665 7.420 1.00 70.25 83 SER A CA 1
ATOM 616 C C . SER A 1 83 ? 8.167 -5.570 7.139 1.00 70.25 83 SER A C 1
ATOM 618 O O . SER A 1 83 ? 8.353 -6.583 7.810 1.00 70.25 83 SER A O 1
ATOM 620 N N . LYS A 1 84 ? 9.006 -5.213 6.160 1.00 69.56 84 LYS A N 1
ATOM 621 C CA . LYS A 1 84 ? 10.197 -5.964 5.759 1.00 69.56 84 LYS A CA 1
ATOM 622 C C . LYS A 1 84 ? 11.457 -5.136 6.044 1.00 69.56 84 LYS A C 1
ATOM 624 O O . LYS A 1 84 ? 11.515 -3.945 5.736 1.00 69.56 84 LYS A O 1
ATOM 629 N N . HIS A 1 85 ? 12.484 -5.766 6.607 1.00 66.12 85 HIS A N 1
ATOM 630 C CA . HIS A 1 85 ? 13.766 -5.117 6.893 1.00 66.12 85 HIS A CA 1
ATOM 631 C C . HIS A 1 85 ? 14.658 -5.077 5.641 1.00 66.12 85 HIS A C 1
ATOM 633 O O . HIS A 1 85 ? 15.684 -5.747 5.576 1.00 66.12 85 HIS A O 1
ATOM 639 N N . PHE A 1 86 ? 14.245 -4.319 4.625 1.00 63.00 86 PHE A N 1
ATOM 640 C CA . PHE A 1 86 ? 15.084 -4.006 3.471 1.00 63.00 86 PHE A CA 1
ATOM 641 C C . PHE A 1 86 ? 14.937 -2.532 3.070 1.00 63.00 86 PHE A C 1
ATOM 643 O O . PHE A 1 86 ? 13.847 -1.966 3.194 1.00 63.00 86 PHE A O 1
ATOM 650 N N . PRO A 1 87 ? 16.021 -1.881 2.618 1.00 60.59 87 PRO A N 1
ATOM 651 C CA . PRO A 1 87 ? 15.966 -0.501 2.166 1.00 60.59 87 PRO A CA 1
ATOM 652 C C . PRO A 1 87 ? 15.303 -0.405 0.784 1.00 60.59 87 PRO A C 1
ATOM 654 O O . PRO A 1 87 ? 15.724 -1.053 -0.171 1.00 60.59 87 PRO A O 1
ATOM 657 N N . PHE A 1 88 ? 14.277 0.442 0.678 1.00 65.19 88 PHE A N 1
ATOM 658 C CA . PHE A 1 88 ? 13.609 0.763 -0.592 1.00 65.19 88 PHE A CA 1
ATOM 659 C C . PHE A 1 88 ? 14.210 1.975 -1.314 1.00 65.19 88 PHE A C 1
ATOM 661 O O . PHE A 1 88 ? 13.932 2.190 -2.489 1.00 65.19 88 PHE A O 1
ATOM 668 N N . GLY A 1 89 ? 15.006 2.793 -0.621 1.00 63.56 89 GLY A N 1
ATOM 669 C CA . GLY A 1 89 ? 15.658 3.959 -1.211 1.00 63.56 89 GLY A CA 1
ATOM 670 C C . GLY A 1 89 ? 16.915 3.544 -1.963 1.00 63.56 89 GLY A C 1
ATOM 671 O O . GLY A 1 89 ? 17.945 3.311 -1.336 1.00 63.56 89 GLY A O 1
ATOM 672 N N . TRP A 1 90 ? 16.828 3.464 -3.288 1.00 57.88 90 TRP A N 1
ATOM 673 C CA . TRP A 1 90 ? 17.988 3.288 -4.158 1.00 57.88 90 TRP A CA 1
ATOM 674 C C . TRP A 1 90 ? 18.330 4.628 -4.804 1.00 57.88 90 TRP A C 1
ATOM 676 O O . TRP A 1 90 ? 17.553 5.157 -5.595 1.00 57.88 90 TRP A O 1
ATOM 686 N N . THR A 1 91 ? 19.494 5.180 -4.474 1.00 60.62 91 THR A N 1
ATOM 687 C CA . THR A 1 91 ? 20.091 6.305 -5.203 1.00 60.62 91 THR A CA 1
ATOM 688 C C . THR A 1 91 ? 21.206 5.759 -6.089 1.00 60.62 91 THR A C 1
ATOM 690 O O . THR A 1 91 ? 22.154 5.163 -5.577 1.00 60.62 91 THR A O 1
ATOM 693 N N . GLY A 1 92 ? 21.078 5.918 -7.408 1.00 62.28 92 GLY A N 1
ATOM 694 C CA . GLY A 1 92 ? 22.158 5.626 -8.357 1.00 62.28 92 GLY A CA 1
ATOM 695 C C . GLY A 1 92 ? 23.228 6.729 -8.369 1.00 62.28 92 GLY A C 1
ATOM 696 O O . GLY A 1 92 ? 23.049 7.747 -7.697 1.00 62.28 92 GLY A O 1
ATOM 697 N N . PRO A 1 93 ? 24.333 6.556 -9.118 1.00 55.00 93 PRO A N 1
ATOM 698 C CA . PRO A 1 93 ? 25.304 7.625 -9.332 1.00 55.00 93 PRO A CA 1
ATOM 699 C C . PRO A 1 93 ? 24.615 8.817 -10.011 1.00 55.00 93 PRO A C 1
ATOM 701 O O . PRO A 1 93 ? 23.912 8.625 -11.004 1.00 55.00 93 PRO A O 1
ATOM 704 N N . THR A 1 94 ? 24.800 10.015 -9.456 1.00 57.19 94 THR A N 1
ATOM 705 C CA . THR A 1 94 ? 24.491 11.294 -10.117 1.00 57.19 94 THR A CA 1
ATOM 706 C C . THR A 1 94 ? 25.578 11.667 -11.105 1.00 57.19 94 THR A C 1
ATOM 708 O O . THR A 1 94 ? 26.759 11.474 -10.731 1.00 57.19 94 THR A O 1
#

Sequence (94 aa):
MDFAPIRIEVDEDMSAWRAEIPGKVMATAEALTGPTTPEGARVQVHNAPGAEVGPGQIATWGRATTDRADAFGFTWDRSGKSSKHFPFGWTGPT

Foldseek 3Di:
DDDWDWDWDADPLRQKIWIDGPPFWTKIWGFDDDPPAPPSGTDWDFPDDCVVPHPRDIDGDTFIQWGFGDDPPDGDTQGRHDPDPDDSDDDDDD

Solvent-accessible surface area (backbone atoms only — not comparable to full-atom values): 5986 Å² total; per-residue (Å²): 137,92,85,77,69,77,48,75,51,67,45,96,80,58,52,36,39,38,43,34,29,90,94,32,34,43,36,31,32,35,43,41,76,54,100,87,48,59,88,93,56,69,46,66,43,75,83,54,60,42,91,81,69,38,7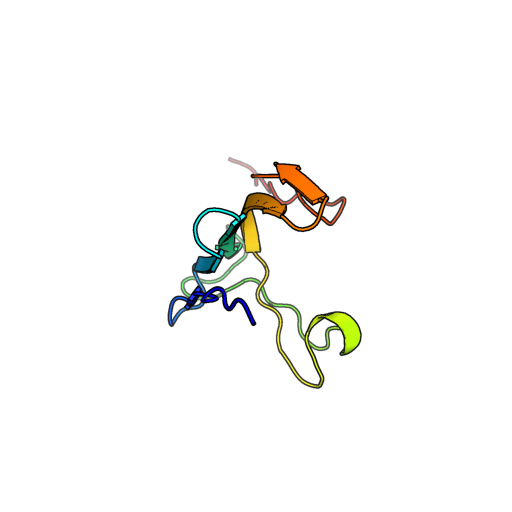8,95,40,72,45,74,45,57,48,40,63,34,35,36,37,52,52,97,93,44,75,54,77,49,52,66,51,70,99,58,102,67,88,82,83,80,81,75,93,129

Secondary structure (DSSP, 8-state):
----PPEEEE-TTSSEEEEEETTTEEEEEEE---TTSPTT---EESS--HHHH-TTPPEEPEEEEEEEEEETTEEEE-TT--SSSS--------

InterPro domains:
  IPR009758 Protein of unknown function DUF1326 [PF07040] (1-81)

Mean predicted aligned error: 5.63 Å

Organism: NCBI:txid36816

pLDDT: mean 88.11, std 11.23, range [55.0, 98.31]

Radius of gyration: 15.64 Å; Cα contacts (8 Å, |Δi|>4): 154; chains: 1; bounding box: 51×30×40 Å

Nearest PDB structures (foldseek):
  4c09-assembly1_A  TM=5.761E-01  e=2.453E+00  Bacillus cereus
  6e29-assembly1_A  TM=4.609E-01  e=5.037E+00  Thermothelomyces thermophilus